Protein AF-A0A1B6MSQ7-F1 (afdb_monomer_lite)

InterPro domains:
  IPR005225 Small GTP-binding domain [TIGR00231] (1-112)
  IPR006073 GTP binding domain [PF01926] (1-87)
  IPR006073 GTP binding domain [PR00326] (19-34)
  IPR006073 GTP binding domain [PR00326] (36-54)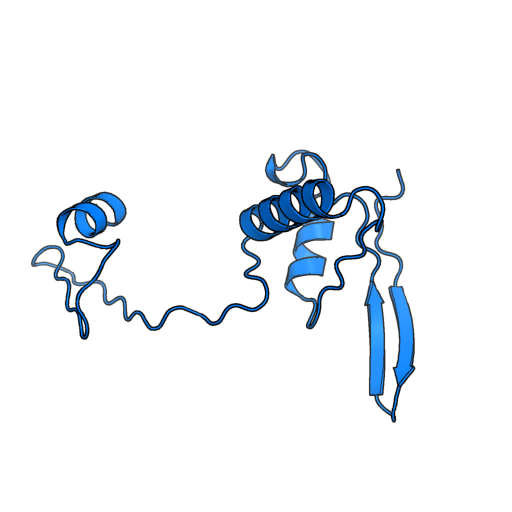
  IPR006074 GTP1/OBG, conserved site [PS00905] (21-34)
  IPR027417 P-loop containing nucleoside triphosphate hydrolase [G3DSA:3.40.50.300] (1-112)
  IPR027417 P-loop containing nucleoside triphosphate hydrolase [SSF52540] (1-100)
  IPR031167 OBG-type guanine nucleotide-binding (G) domain [PS51710] (1-114)
  IPR045001 Developmentally regulated GTP-binding protein [PTHR43127] (1-113)

Foldseek 3Di:
DDQDWDWDWDADPNDIDIDTDQPDLQPDLLVVPPDSVVSLVVVVPDPDDDDDADPVDRPVSVVRNVVSCVSSVDDPPDDDDPDDDDDDPDDADDDDDPDDDDPDDPVVVNVVVD

pLDDT: mean 85.11, std 12.61, range [46.53, 97.06]

Radius of gyration: 19.74 Å; chains: 1; bounding box: 50×39×49 Å

Structure (mmCIF, N/CA/C/O backbone):
data_AF-A0A1B6MSQ7-F1
#
_entry.id   AF-A0A1B6MSQ7-F1
#
loop_
_atom_site.group_PDB
_atom_site.id
_atom_site.type_symbol
_atom_site.label_atom_id
_atom_site.label_alt_id
_atom_site.label_comp_id
_atom_site.label_asym_id
_atom_site.label_entity_id
_atom_site.label_seq_id
_atom_site.pdbx_PDB_ins_code
_atom_site.Cartn_x
_atom_site.Cartn_y
_atom_site.Cartn_z
_atom_site.occupancy
_atom_site.B_iso_or_equiv
_atom_site.auth_seq_id
_atom_site.auth_comp_id
_atom_site.auth_asym_id
_atom_site.auth_atom_id
_atom_site.pdbx_PDB_model_num
ATOM 1 N N . THR A 1 1 ? 8.021 15.708 -18.964 1.00 46.53 1 THR A N 1
ATOM 2 C CA . THR A 1 1 ? 7.990 14.273 -18.610 1.00 46.53 1 THR A CA 1
ATOM 3 C C . THR A 1 1 ? 6.781 13.634 -19.267 1.00 46.53 1 THR A C 1
ATOM 5 O O . THR A 1 1 ? 5.764 14.301 -19.413 1.00 46.53 1 THR A O 1
ATOM 8 N N . THR A 1 2 ? 6.897 12.403 -19.762 1.00 47.44 2 THR A N 1
ATOM 9 C CA . THR A 1 2 ? 5.787 11.650 -20.369 1.00 47.44 2 THR A CA 1
ATOM 10 C C . THR A 1 2 ? 4.821 11.207 -19.272 1.00 47.44 2 THR A C 1
ATOM 12 O O . THR A 1 2 ? 5.194 10.480 -18.361 1.00 47.44 2 THR A O 1
ATOM 15 N N . LEU A 1 3 ? 3.589 11.716 -19.326 1.00 58.94 3 LEU A N 1
ATOM 16 C CA . LEU A 1 3 ? 2.566 11.569 -18.277 1.00 58.94 3 LEU A CA 1
ATOM 17 C C . LEU A 1 3 ? 1.493 10.523 -18.626 1.00 58.94 3 LEU A C 1
ATOM 19 O O . LEU A 1 3 ? 0.478 10.423 -17.942 1.00 58.94 3 LEU A O 1
ATOM 23 N N . THR A 1 4 ? 1.678 9.787 -19.721 1.00 61.31 4 THR A N 1
ATOM 24 C CA . THR A 1 4 ? 0.754 8.752 -20.196 1.00 61.31 4 THR A CA 1
ATOM 25 C C . THR A 1 4 ? 1.372 7.385 -19.980 1.00 61.31 4 THR A C 1
ATOM 27 O O . THR A 1 4 ? 2.493 7.139 -20.426 1.00 61.31 4 THR A O 1
ATOM 30 N N . THR A 1 5 ? 0.632 6.498 -19.321 1.00 67.94 5 THR A N 1
ATOM 31 C CA . THR A 1 5 ? 1.003 5.091 -19.197 1.00 67.94 5 THR A CA 1
ATOM 32 C C . THR A 1 5 ? 1.052 4.471 -20.592 1.00 67.94 5 THR A C 1
ATOM 34 O O . THR A 1 5 ? 0.141 4.665 -21.399 1.00 67.94 5 THR A O 1
ATOM 37 N N . VAL A 1 6 ? 2.131 3.756 -20.908 1.00 71.75 6 VAL A N 1
ATOM 38 C CA . VAL A 1 6 ? 2.262 3.049 -22.187 1.00 71.75 6 VAL A CA 1
ATOM 39 C C . VAL A 1 6 ? 1.956 1.573 -21.936 1.00 71.75 6 VAL A C 1
ATOM 41 O O . VAL A 1 6 ? 2.717 0.918 -21.222 1.00 71.75 6 VAL A O 1
ATOM 44 N N . PRO A 1 7 ? 0.839 1.038 -22.460 1.00 83.00 7 PRO A N 1
ATOM 45 C CA . PRO A 1 7 ? 0.516 -0.368 -22.301 1.00 83.00 7 PRO A CA 1
ATOM 46 C C . PRO A 1 7 ? 1.277 -1.233 -23.311 1.00 83.00 7 PRO A C 1
ATOM 48 O O . PRO A 1 7 ? 1.216 -1.001 -24.517 1.00 83.00 7 PRO A O 1
ATOM 51 N N . GLY A 1 8 ? 1.925 -2.287 -22.824 1.00 90.62 8 GLY A N 1
ATOM 52 C CA . GLY A 1 8 ? 2.388 -3.416 -23.627 1.00 90.62 8 GLY A CA 1
ATOM 53 C C . GLY A 1 8 ? 1.527 -4.646 -23.353 1.00 90.62 8 GLY A C 1
ATOM 54 O O . GLY A 1 8 ? 1.165 -4.903 -22.209 1.00 90.62 8 GLY A O 1
ATOM 55 N N . CYS A 1 9 ? 1.199 -5.432 -24.375 1.00 94.00 9 CYS A N 1
ATOM 56 C CA . CYS A 1 9 ? 0.462 -6.686 -24.202 1.00 94.00 9 CYS A CA 1
ATOM 57 C C . CYS A 1 9 ? 1.367 -7.869 -24.533 1.00 94.00 9 CYS A C 1
ATOM 59 O O . CYS A 1 9 ? 1.873 -7.970 -25.648 1.00 94.00 9 CYS A O 1
ATOM 61 N N . ILE A 1 10 ? 1.520 -8.791 -23.586 1.00 95.75 10 ILE A N 1
ATOM 62 C CA . ILE A 1 10 ? 2.250 -10.045 -23.786 1.00 95.75 10 ILE A CA 1
ATOM 63 C C . ILE A 1 10 ? 1.310 -11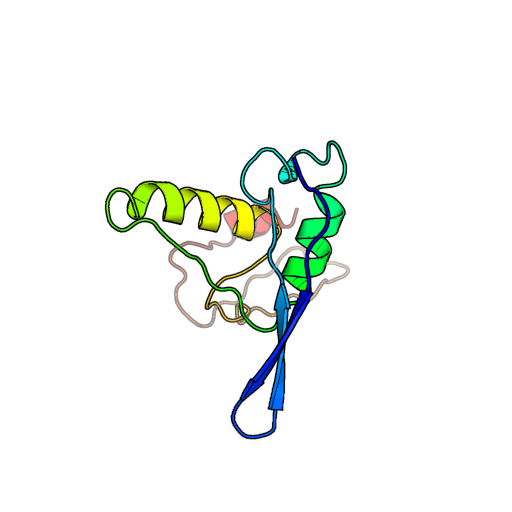.237 -23.632 1.00 95.75 10 ILE A C 1
ATOM 65 O O . ILE A 1 10 ? 0.256 -11.147 -22.997 1.00 95.75 10 ILE A O 1
ATOM 69 N N . LYS A 1 11 ? 1.693 -12.378 -24.208 1.00 97.06 11 LYS A N 1
ATOM 70 C CA . LYS A 1 11 ? 0.998 -13.650 -24.007 1.00 97.06 11 LYS A CA 1
ATOM 71 C C . LYS A 1 11 ? 1.918 -14.611 -23.269 1.00 97.06 11 LYS A C 1
ATOM 73 O O . LYS A 1 11 ? 2.993 -14.931 -23.764 1.00 97.06 11 LYS A O 1
ATOM 78 N N . TYR A 1 12 ? 1.484 -15.095 -22.112 1.00 96.31 12 TYR A N 1
ATOM 79 C CA . TYR A 1 12 ? 2.238 -16.045 -21.300 1.00 96.31 12 TYR A CA 1
ATOM 80 C C . TYR A 1 12 ? 1.334 -17.208 -20.902 1.00 96.31 12 TYR A C 1
ATOM 82 O O . TYR A 1 12 ? 0.263 -16.998 -20.340 1.00 96.31 12 TYR A O 1
ATOM 90 N N . LYS A 1 13 ? 1.740 -18.440 -21.239 1.00 96.75 13 LYS A N 1
ATOM 91 C CA . LYS A 1 13 ? 0.970 -19.672 -20.963 1.00 96.75 13 LYS A CA 1
ATOM 92 C C . LYS A 1 13 ? -0.513 -19.577 -21.370 1.00 96.75 13 LYS A C 1
ATOM 94 O O . LYS A 1 13 ? -1.402 -20.005 -20.647 1.00 96.75 13 LYS A O 1
ATOM 99 N N . GLY A 1 14 ? -0.787 -18.969 -22.525 1.00 95.69 14 GLY A N 1
ATOM 100 C CA . GLY A 1 14 ? -2.150 -18.791 -23.037 1.00 95.69 14 GLY A CA 1
ATOM 101 C C . GLY A 1 14 ? -2.886 -17.548 -22.522 1.00 95.69 14 GLY A C 1
ATOM 102 O O . GLY A 1 14 ? -3.776 -17.070 -23.223 1.00 95.69 14 GLY A O 1
ATOM 103 N N . ALA A 1 15 ? -2.479 -16.968 -21.390 1.00 97.06 15 ALA A N 1
ATOM 104 C CA . ALA A 1 15 ? -3.067 -15.750 -20.836 1.00 97.06 15 ALA A CA 1
ATOM 105 C C . ALA A 1 15 ? -2.504 -14.488 -21.509 1.00 97.06 15 ALA A C 1
ATOM 107 O O . ALA A 1 15 ? -1.306 -14.406 -21.786 1.00 97.06 15 ALA A O 1
ATOM 108 N N . LYS A 1 16 ? -3.364 -13.492 -21.759 1.00 96.56 16 LYS A N 1
ATOM 109 C CA . LYS A 1 16 ? -2.955 -12.141 -22.175 1.00 96.56 16 LYS A CA 1
ATOM 110 C C . LYS A 1 16 ? -2.700 -11.301 -20.925 1.00 96.56 16 LYS A C 1
ATOM 112 O O . LYS A 1 16 ? -3.577 -11.218 -20.072 1.00 96.56 16 LYS A O 1
ATOM 117 N N . ILE A 1 17 ? -1.528 -10.684 -20.830 1.00 96.56 17 ILE A N 1
ATOM 118 C CA . ILE A 1 17 ? -1.120 -9.856 -19.691 1.00 96.56 17 ILE A CA 1
ATOM 119 C C . ILE A 1 17 ? -0.786 -8.461 -20.211 1.00 96.56 17 ILE A C 1
ATOM 121 O O . ILE A 1 17 ? -0.019 -8.324 -21.167 1.00 96.56 17 ILE A O 1
ATOM 125 N N . GLN A 1 18 ? -1.362 -7.440 -19.579 1.00 94.12 18 GLN A N 1
ATOM 126 C CA . GLN A 1 18 ? -1.063 -6.042 -19.861 1.00 94.12 18 GLN A CA 1
ATOM 127 C C . GLN A 1 18 ? 0.010 -5.546 -18.890 1.00 94.12 18 GLN A C 1
ATOM 129 O O . GLN A 1 18 ? -0.172 -5.577 -17.675 1.00 94.12 18 GLN A O 1
ATOM 134 N N . LEU A 1 19 ? 1.130 -5.102 -19.441 1.00 92.44 19 LEU A N 1
ATOM 135 C CA . LEU A 1 19 ? 2.202 -4.422 -18.733 1.00 92.44 19 LEU A CA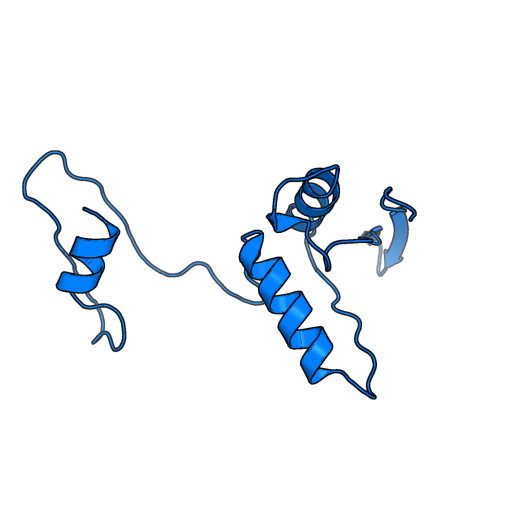 1
ATOM 136 C C . LEU A 1 19 ? 1.966 -2.923 -18.864 1.00 92.44 19 LEU A C 1
ATOM 138 O O . LEU A 1 19 ? 1.802 -2.413 -19.971 1.00 92.44 19 LEU A O 1
ATOM 142 N N . LEU A 1 20 ? 1.923 -2.234 -17.732 1.00 89.38 20 LEU A N 1
ATOM 143 C CA . LEU A 1 20 ? 1.698 -0.799 -17.656 1.00 89.38 20 LEU A CA 1
ATOM 144 C C . LEU A 1 20 ? 2.922 -0.175 -17.002 1.00 89.38 20 LEU A C 1
ATOM 146 O O . LEU A 1 20 ? 3.256 -0.534 -15.875 1.00 89.38 20 LEU A O 1
ATOM 150 N N . ASP A 1 21 ? 3.570 0.750 -17.704 1.00 86.38 21 ASP A N 1
ATOM 151 C CA . ASP A 1 21 ? 4.584 1.601 -17.090 1.00 86.38 21 ASP A CA 1
ATOM 152 C C . ASP A 1 21 ? 3.903 2.803 -16.423 1.00 86.38 21 ASP A C 1
ATOM 154 O O . ASP A 1 21 ? 3.052 3.459 -17.035 1.00 86.38 21 ASP A O 1
ATOM 158 N N . LEU A 1 22 ? 4.241 3.058 -15.158 1.00 78.75 22 LEU A N 1
ATOM 159 C CA . LEU A 1 22 ? 3.615 4.071 -14.307 1.00 78.75 22 LEU A CA 1
ATOM 160 C C . LEU A 1 22 ? 4.623 5.192 -13.997 1.00 78.75 22 LEU A C 1
ATOM 162 O O . LEU A 1 22 ? 5.177 5.239 -12.894 1.00 78.75 22 LEU A O 1
ATOM 166 N N . PRO A 1 23 ? 4.877 6.115 -14.945 1.00 72.50 23 PRO A N 1
ATOM 167 C CA . PRO A 1 23 ? 5.803 7.212 -14.714 1.00 72.50 23 PRO A CA 1
ATOM 168 C C . PRO A 1 23 ? 5.246 8.178 -13.657 1.00 72.50 23 PRO A C 1
ATOM 170 O O . PRO A 1 23 ? 4.070 8.541 -13.683 1.00 72.50 23 PRO A O 1
ATOM 173 N N . GLY A 1 24 ? 6.100 8.646 -12.742 1.00 65.38 24 GLY A N 1
ATOM 174 C CA . GLY A 1 24 ? 5.764 9.762 -11.849 1.00 65.38 24 GLY A CA 1
ATOM 175 C C . GLY A 1 24 ? 4.957 9.419 -10.590 1.00 65.38 24 GLY A C 1
ATOM 176 O O . GLY A 1 24 ? 4.338 10.312 -10.022 1.00 65.38 24 GLY A O 1
ATOM 177 N N . ILE A 1 25 ? 4.979 8.167 -10.114 1.00 65.44 25 ILE A N 1
ATOM 178 C CA . ILE A 1 25 ? 4.429 7.801 -8.785 1.00 65.44 25 ILE A CA 1
ATOM 179 C C . ILE A 1 25 ? 5.220 8.459 -7.636 1.00 65.44 25 ILE A C 1
ATOM 181 O O . ILE A 1 25 ? 4.688 8.671 -6.554 1.00 65.44 25 ILE A O 1
ATOM 185 N N . ILE A 1 26 ? 6.489 8.782 -7.884 1.00 61.34 26 ILE A N 1
ATOM 186 C CA . ILE A 1 26 ? 7.523 8.942 -6.855 1.00 61.34 26 ILE A CA 1
ATOM 187 C C . ILE A 1 26 ? 7.634 10.389 -6.318 1.00 61.34 26 ILE A C 1
ATOM 189 O O . ILE A 1 26 ? 8.124 10.592 -5.213 1.00 61.34 26 ILE A O 1
ATOM 193 N N . GLU A 1 27 ? 7.159 11.404 -7.051 1.00 60.56 27 GLU A N 1
ATOM 194 C CA . GLU A 1 27 ? 7.329 12.818 -6.668 1.00 60.56 27 GLU A CA 1
ATOM 195 C C . GLU A 1 27 ? 5.996 13.578 -6.620 1.00 60.56 27 GLU A C 1
ATOM 197 O O . GLU A 1 27 ? 5.378 13.849 -7.649 1.00 60.56 27 GLU A O 1
ATOM 202 N N . GLY A 1 28 ? 5.553 13.952 -5.413 1.00 57.81 28 GLY A N 1
ATOM 203 C CA . GLY A 1 28 ? 4.504 14.962 -5.195 1.00 57.81 28 GLY A CA 1
ATOM 204 C C . GLY A 1 28 ? 3.090 14.590 -5.664 1.00 57.81 28 GLY A C 1
ATOM 205 O O . GLY A 1 28 ? 2.178 15.414 -5.578 1.00 57.81 28 GLY A O 1
ATOM 206 N N . ALA A 1 29 ? 2.866 13.359 -6.134 1.00 58.84 29 ALA A N 1
ATOM 207 C CA . ALA A 1 29 ? 1.566 12.920 -6.642 1.00 58.84 29 ALA A CA 1
ATOM 208 C C . ALA A 1 29 ? 0.479 12.858 -5.546 1.00 58.84 29 ALA A C 1
ATOM 210 O O . ALA A 1 29 ? -0.706 13.029 -5.850 1.00 58.84 29 ALA A O 1
ATOM 211 N N . LYS A 1 30 ? 0.867 12.687 -4.271 1.00 54.97 30 LYS A N 1
ATOM 212 C CA . LYS A 1 30 ? -0.048 12.710 -3.112 1.00 54.97 30 LYS A CA 1
ATOM 213 C C . LYS A 1 30 ? -0.625 14.082 -2.801 1.00 54.97 30 LYS A C 1
ATOM 215 O O . LYS A 1 30 ? -1.756 14.161 -2.333 1.00 54.97 30 LYS A O 1
ATOM 220 N N . ASP A 1 31 ? 0.089 15.154 -3.146 1.00 62.62 31 ASP A N 1
ATOM 221 C CA . ASP A 1 31 ? -0.334 16.525 -2.845 1.00 62.62 31 ASP A CA 1
ATOM 222 C C . ASP A 1 31 ? -1.467 17.001 -3.772 1.00 62.62 31 ASP A C 1
ATOM 224 O O . ASP A 1 31 ? -1.874 18.162 -3.741 1.00 62.62 31 ASP A O 1
ATOM 228 N N . GLY A 1 32 ? -1.988 16.113 -4.630 1.00 55.66 32 GLY A N 1
ATOM 229 C CA . GLY A 1 32 ? -3.170 16.347 -5.458 1.00 55.66 32 GLY A CA 1
ATOM 230 C C . GLY A 1 32 ? -2.976 17.390 -6.560 1.00 55.66 32 GLY A C 1
ATOM 231 O O . GLY A 1 32 ? -3.922 17.684 -7.294 1.00 55.66 32 GLY A O 1
ATOM 232 N N . LYS A 1 33 ? -1.768 17.943 -6.708 1.00 56.25 33 LYS A N 1
ATOM 233 C CA . LYS A 1 33 ? -1.427 18.922 -7.739 1.00 56.25 33 LYS A CA 1
ATOM 234 C C . LYS A 1 33 ? -1.136 18.194 -9.057 1.00 56.25 33 LYS A C 1
ATOM 236 O O . LYS A 1 33 ? -0.125 17.520 -9.206 1.00 56.25 33 LYS A O 1
ATOM 241 N N . GLY A 1 34 ? -2.035 18.335 -10.034 1.00 59.88 34 GLY A N 1
ATOM 242 C CA . GLY A 1 34 ? -1.836 17.863 -11.411 1.00 59.88 34 GLY A CA 1
ATOM 243 C C . GLY A 1 34 ? -2.450 16.495 -11.743 1.00 59.88 34 GLY A C 1
ATOM 244 O O . GLY A 1 34 ? -3.435 16.061 -11.149 1.00 59.88 34 GLY A O 1
ATOM 245 N N . ARG A 1 35 ? -1.889 15.818 -12.757 1.00 59.53 35 ARG A N 1
ATOM 246 C CA . ARG A 1 35 ? -2.415 14.558 -13.326 1.00 59.53 35 ARG A CA 1
ATOM 247 C C . ARG A 1 35 ? -1.955 13.281 -12.597 1.00 59.53 35 ARG A C 1
ATOM 249 O O . ARG A 1 35 ? -2.283 12.188 -13.047 1.00 59.53 35 ARG A O 1
ATOM 256 N N . GLY A 1 36 ? -1.294 13.396 -11.438 1.00 63.91 36 GLY A N 1
ATOM 257 C CA . GLY A 1 36 ? -0.877 12.253 -10.603 1.00 63.91 36 GLY A CA 1
ATOM 258 C C . GLY A 1 36 ? -2.033 11.335 -10.179 1.00 63.91 36 GLY A C 1
ATOM 259 O O . GLY A 1 36 ? -1.867 10.119 -10.111 1.00 63.91 36 GLY A O 1
ATOM 260 N N . ARG A 1 37 ? -3.254 11.879 -10.034 1.00 69.69 37 ARG A N 1
ATOM 261 C CA . ARG A 1 37 ? -4.480 11.090 -9.794 1.00 69.69 37 ARG A CA 1
ATOM 262 C C . ARG A 1 37 ? -4.740 10.016 -10.854 1.00 69.69 37 ARG A C 1
ATOM 264 O O . ARG A 1 37 ? -5.256 8.958 -10.510 1.00 69.69 37 ARG A O 1
ATOM 271 N N . GLN A 1 38 ? -4.411 10.275 -12.122 1.00 73.00 38 GLN A N 1
ATOM 272 C CA . GLN A 1 38 ? -4.650 9.315 -13.205 1.00 73.00 38 GLN A CA 1
ATOM 273 C C . GLN A 1 38 ? -3.726 8.102 -13.070 1.00 73.00 38 GLN A C 1
ATOM 275 O O . GLN A 1 38 ? -4.189 6.970 -13.156 1.00 73.00 38 GLN A O 1
ATOM 280 N N . VAL A 1 39 ? -2.446 8.334 -12.772 1.00 74.69 39 VAL A N 1
ATOM 281 C CA . VAL A 1 39 ? -1.449 7.268 -12.582 1.00 74.69 39 VAL A CA 1
ATOM 282 C C . VAL A 1 39 ? -1.804 6.401 -11.368 1.00 74.69 39 VAL A C 1
ATOM 284 O O . VAL A 1 39 ? -1.766 5.175 -11.452 1.00 74.69 39 VAL A O 1
ATOM 287 N N . ILE A 1 40 ? -2.251 7.023 -10.271 1.00 78.12 40 ILE A N 1
ATOM 288 C CA . ILE A 1 40 ? -2.698 6.315 -9.060 1.00 78.12 40 ILE A CA 1
ATOM 289 C C . ILE A 1 40 ? -3.937 5.455 -9.337 1.00 78.12 40 ILE A C 1
ATOM 291 O O . ILE A 1 40 ? -4.017 4.315 -8.877 1.00 78.12 40 ILE A O 1
ATOM 295 N N . ALA A 1 41 ? -4.910 5.981 -10.087 1.00 81.19 41 ALA A N 1
ATOM 296 C CA . ALA A 1 41 ? -6.113 5.231 -10.434 1.00 81.19 41 ALA A CA 1
ATOM 297 C C . ALA A 1 41 ? -5.769 3.955 -11.215 1.00 81.19 41 ALA A C 1
ATOM 299 O O . ALA A 1 41 ? -6.306 2.895 -10.907 1.00 81.19 41 ALA A O 1
ATOM 300 N N . VAL A 1 42 ? -4.821 4.039 -12.154 1.00 84.38 42 VAL A N 1
ATOM 301 C CA . VAL A 1 42 ? -4.327 2.869 -12.890 1.00 84.38 42 VAL A CA 1
ATOM 302 C C . VAL A 1 42 ? -3.645 1.882 -11.940 1.00 84.38 42 VAL A C 1
ATOM 304 O O . VAL A 1 42 ? -4.009 0.707 -11.934 1.00 84.38 42 VAL A O 1
ATOM 307 N N . ALA A 1 43 ? -2.738 2.350 -11.075 1.00 86.44 43 ALA A N 1
ATOM 308 C CA . ALA A 1 43 ? -2.036 1.499 -10.109 1.00 86.44 43 ALA A CA 1
ATOM 309 C C . ALA A 1 43 ? -2.998 0.695 -9.212 1.00 86.44 43 ALA A C 1
ATOM 311 O O . ALA A 1 43 ? -2.776 -0.487 -8.965 1.00 86.44 43 ALA A O 1
ATOM 312 N N . ARG A 1 44 ? -4.106 1.310 -8.776 1.00 86.19 44 ARG A N 1
ATOM 313 C CA . ARG A 1 44 ? -5.148 0.661 -7.957 1.00 86.19 44 ARG A CA 1
ATOM 314 C C . ARG A 1 44 ? -5.939 -0.426 -8.683 1.00 86.19 44 ARG A C 1
ATOM 316 O O . ARG A 1 44 ? -6.587 -1.229 -8.020 1.00 86.19 44 ARG A O 1
ATOM 323 N N . THR A 1 45 ? -5.912 -0.444 -10.013 1.00 88.12 45 THR A N 1
ATOM 324 C CA . THR A 1 45 ? -6.578 -1.473 -10.829 1.00 88.12 45 THR A CA 1
ATOM 325 C C . THR A 1 45 ? -5.653 -2.627 -11.216 1.00 88.12 45 THR A C 1
ATOM 327 O O . THR A 1 45 ? -6.127 -3.644 -11.721 1.00 88.12 45 THR A O 1
ATOM 330 N N . CYS A 1 46 ? -4.346 -2.503 -10.970 1.00 90.06 46 CYS A N 1
ATOM 331 C CA . CYS A 1 46 ? -3.380 -3.549 -11.283 1.00 90.06 46 CYS A CA 1
ATOM 332 C C . CYS A 1 46 ? -3.563 -4.770 -10.371 1.00 90.06 46 CYS A C 1
ATOM 334 O O . CYS A 1 46 ? -3.705 -4.645 -9.157 1.00 90.06 46 CYS A O 1
ATOM 336 N N . SER A 1 47 ? -3.478 -5.968 -10.953 1.00 92.94 47 SER A N 1
ATOM 337 C CA . SER A 1 47 ? -3.489 -7.225 -10.187 1.00 92.94 47 SER A CA 1
ATOM 338 C C . SER A 1 47 ? -2.144 -7.528 -9.518 1.00 92.94 47 SER A C 1
ATOM 340 O O . SER A 1 47 ? -2.093 -8.295 -8.561 1.00 92.94 47 SER A O 1
ATOM 342 N N . LEU A 1 48 ? -1.054 -6.959 -10.038 1.00 93.62 48 LEU A N 1
ATOM 343 C CA . LEU A 1 48 ? 0.308 -7.135 -9.542 1.00 93.62 48 LEU A CA 1
ATOM 344 C C . LEU A 1 48 ? 1.123 -5.87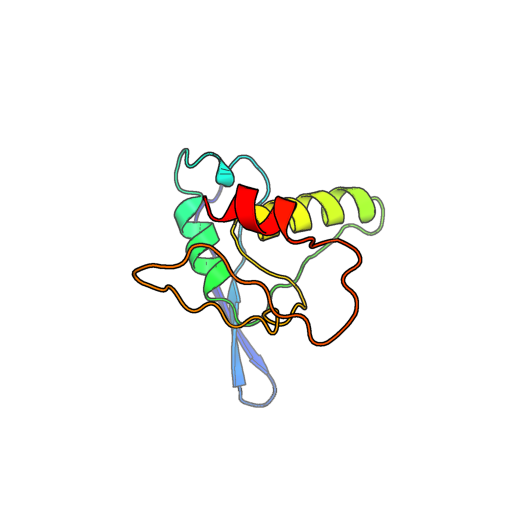4 -9.841 1.00 93.62 48 LEU A C 1
ATOM 346 O O . LEU A 1 48 ? 0.963 -5.268 -10.901 1.00 93.62 48 LEU A O 1
ATOM 350 N N . ILE A 1 49 ? 2.005 -5.497 -8.915 1.00 91.44 49 ILE A N 1
ATOM 351 C CA . ILE A 1 49 ? 2.936 -4.375 -9.068 1.00 91.44 49 ILE A CA 1
ATOM 352 C C . ILE A 1 49 ? 4.363 -4.916 -8.990 1.00 91.44 49 ILE A C 1
ATOM 354 O O . ILE A 1 49 ? 4.713 -5.613 -8.039 1.00 91.44 49 ILE A O 1
ATOM 358 N N . PHE A 1 50 ? 5.191 -4.569 -9.975 1.00 92.44 50 PHE A N 1
ATOM 359 C CA . PHE A 1 50 ? 6.630 -4.809 -9.928 1.00 92.44 50 PHE A CA 1
ATOM 360 C C . PHE A 1 50 ? 7.346 -3.550 -9.447 1.00 92.44 50 PHE A C 1
ATOM 362 O O . PHE A 1 50 ? 7.249 -2.500 -10.077 1.00 92.44 50 PHE A O 1
ATOM 369 N N . ILE A 1 51 ? 8.091 -3.667 -8.347 1.00 91.44 51 ILE A N 1
ATOM 370 C CA . ILE A 1 51 ? 8.996 -2.613 -7.884 1.00 91.44 51 ILE A CA 1
ATOM 371 C C . ILE A 1 51 ? 10.385 -2.939 -8.426 1.00 91.44 51 ILE A C 1
ATOM 373 O O . ILE A 1 51 ? 11.048 -3.862 -7.953 1.00 91.44 51 ILE A O 1
ATOM 377 N N . VAL A 1 52 ? 10.806 -2.197 -9.446 1.00 90.31 52 VAL A N 1
ATOM 378 C CA . VAL A 1 52 ? 12.128 -2.342 -10.062 1.00 90.31 52 VAL A CA 1
ATOM 379 C C . VAL A 1 52 ? 13.108 -1.433 -9.327 1.00 90.31 52 VAL A C 1
ATOM 381 O O . VAL A 1 52 ? 12.878 -0.230 -9.217 1.00 90.31 52 VAL A O 1
ATOM 384 N N . LEU A 1 53 ? 14.190 -2.008 -8.803 1.00 91.50 53 LEU A N 1
ATOM 385 C CA . LEU A 1 53 ? 15.185 -1.300 -7.999 1.00 91.50 53 LEU A CA 1
ATOM 386 C C . LEU A 1 53 ? 16.571 -1.411 -8.628 1.00 91.50 53 LEU A C 1
ATOM 388 O O . LEU A 1 53 ? 16.931 -2.446 -9.186 1.00 91.50 53 LEU A O 1
ATOM 392 N N . ASP A 1 54 ? 17.364 -0.356 -8.459 1.00 91.50 54 ASP A N 1
ATOM 393 C CA . ASP A 1 54 ? 18.806 -0.408 -8.681 1.00 91.50 54 ASP A CA 1
ATOM 394 C C . ASP A 1 54 ? 19.477 -1.119 -7.496 1.00 91.50 54 ASP A C 1
ATOM 396 O O . ASP A 1 54 ? 19.306 -0.720 -6.340 1.00 91.50 54 ASP A O 1
ATOM 400 N N . VAL A 1 55 ? 20.255 -2.161 -7.791 1.00 94.00 55 VAL A N 1
ATOM 401 C CA . VAL A 1 55 ? 20.990 -2.966 -6.807 1.00 94.00 55 VAL A CA 1
ATOM 402 C C . VAL A 1 55 ? 22.059 -2.171 -6.052 1.00 94.00 55 VAL A C 1
ATOM 404 O O . VAL A 1 55 ? 22.420 -2.549 -4.940 1.00 94.00 55 VAL A O 1
ATOM 407 N N . LEU A 1 56 ? 22.537 -1.052 -6.603 1.00 94.50 56 LEU A N 1
ATOM 408 C CA . LEU A 1 56 ? 23.536 -0.204 -5.950 1.00 94.50 56 LEU A CA 1
ATOM 409 C C . LEU A 1 56 ? 22.932 0.705 -4.871 1.00 94.50 56 LEU A C 1
ATOM 411 O O . LEU A 1 56 ? 23.641 1.123 -3.956 1.00 94.50 56 LEU A O 1
ATOM 415 N N . LYS A 1 57 ? 21.633 1.028 -4.958 1.00 89.00 57 LYS A N 1
ATOM 416 C CA . LYS A 1 57 ? 20.919 1.888 -3.991 1.00 89.00 57 LYS A CA 1
ATOM 417 C C . LYS A 1 57 ? 19.490 1.397 -3.674 1.00 89.00 57 LYS A C 1
ATOM 419 O O . LYS A 1 57 ? 18.550 2.197 -3.675 1.00 89.00 57 LYS A O 1
ATOM 424 N N . PRO A 1 58 ? 19.277 0.105 -3.360 1.00 89.62 58 PRO A N 1
ATOM 425 C CA . PRO A 1 58 ? 17.939 -0.477 -3.354 1.00 89.62 58 PRO A CA 1
ATOM 426 C C . PRO A 1 58 ? 17.118 -0.025 -2.146 1.00 89.62 58 PRO A C 1
ATOM 428 O O . PRO A 1 58 ? 15.919 0.194 -2.271 1.00 89.62 58 PRO A O 1
ATOM 431 N N . LEU A 1 59 ? 17.748 0.149 -0.979 1.00 92.81 59 LEU A N 1
ATOM 432 C CA . LEU A 1 59 ? 17.042 0.399 0.283 1.00 92.81 59 LEU A CA 1
ATOM 433 C C . LEU A 1 59 ? 16.341 1.761 0.311 1.00 92.81 59 LEU A C 1
ATOM 435 O O . LEU A 1 59 ? 15.192 1.852 0.740 1.00 92.81 59 LEU A O 1
ATOM 439 N N . GLN A 1 60 ? 17.013 2.812 -0.167 1.00 89.50 60 GLN A N 1
ATOM 440 C CA . GLN A 1 60 ? 16.451 4.162 -0.179 1.00 89.50 60 GLN A CA 1
ATOM 441 C C . GLN A 1 60 ? 15.287 4.265 -1.170 1.00 89.50 60 GLN A C 1
ATOM 443 O O . GLN A 1 60 ? 14.219 4.756 -0.808 1.00 89.50 60 GLN A O 1
ATOM 448 N N . HIS A 1 61 ? 15.471 3.761 -2.396 1.00 88.62 61 HIS A N 1
ATOM 449 C CA . HIS A 1 61 ? 14.419 3.772 -3.414 1.00 88.62 61 HIS A CA 1
ATOM 450 C C . HIS A 1 61 ? 13.233 2.896 -3.010 1.00 88.62 61 HIS A C 1
ATOM 452 O O . HIS A 1 61 ? 12.093 3.333 -3.132 1.00 88.62 61 HIS A O 1
ATOM 458 N N . LYS A 1 62 ? 13.490 1.705 -2.454 1.00 91.56 62 LYS A N 1
ATOM 459 C CA . LYS A 1 62 ? 12.443 0.817 -1.942 1.00 91.56 62 LYS A CA 1
ATOM 460 C C . LYS A 1 62 ? 11.577 1.524 -0.905 1.00 91.56 62 LYS A C 1
ATOM 462 O O . LYS A 1 62 ? 10.370 1.604 -1.093 1.00 91.56 62 LYS A O 1
ATOM 467 N N . LYS A 1 63 ? 12.195 2.081 0.143 1.00 91.25 63 LYS A N 1
ATOM 468 C CA . LYS A 1 63 ? 11.470 2.741 1.236 1.00 91.25 63 LYS A CA 1
ATOM 469 C C . LYS A 1 63 ? 10.607 3.898 0.734 1.00 91.25 63 LYS A C 1
ATOM 471 O O . LYS A 1 63 ? 9.484 4.069 1.194 1.00 91.25 63 LYS A O 1
ATOM 476 N N . LEU A 1 64 ? 11.128 4.689 -0.203 1.00 88.12 64 LEU A N 1
ATOM 477 C CA . LEU A 1 64 ? 10.407 5.832 -0.753 1.00 88.12 64 LEU A CA 1
ATOM 478 C C . LEU A 1 64 ? 9.215 5.385 -1.613 1.00 88.12 64 LEU A C 1
ATOM 480 O O . LEU A 1 64 ? 8.118 5.911 -1.449 1.00 88.12 64 LEU A O 1
ATOM 484 N N . ILE A 1 65 ? 9.403 4.377 -2.470 1.00 87.69 65 ILE A N 1
ATOM 485 C CA . ILE A 1 65 ? 8.323 3.820 -3.296 1.00 87.69 65 ILE A CA 1
ATOM 486 C C . ILE A 1 65 ? 7.236 3.185 -2.421 1.00 87.69 65 ILE A C 1
ATOM 488 O O . ILE A 1 65 ? 6.058 3.455 -2.633 1.00 87.69 65 ILE A O 1
ATOM 492 N N . GLU A 1 66 ? 7.610 2.371 -1.430 1.00 90.56 66 GLU A N 1
ATOM 493 C CA . GLU A 1 66 ? 6.657 1.742 -0.505 1.00 90.56 66 GLU A CA 1
ATOM 494 C C . GLU A 1 66 ? 5.837 2.797 0.245 1.00 90.56 66 GLU A C 1
ATOM 496 O O . GLU A 1 66 ? 4.610 2.721 0.256 1.00 90.56 66 GLU A O 1
ATOM 501 N N . HIS A 1 67 ? 6.495 3.833 0.772 1.00 89.00 67 HIS A N 1
ATOM 502 C CA . HIS A 1 67 ? 5.834 4.932 1.472 1.00 89.00 67 HIS A CA 1
ATOM 503 C C . HIS A 1 67 ? 4.824 5.686 0.589 1.00 89.00 67 HIS A C 1
ATOM 505 O O . HIS A 1 67 ? 3.708 5.972 1.026 1.00 89.00 67 HIS A O 1
ATOM 511 N N . GLU A 1 68 ? 5.177 6.005 -0.659 1.00 83.94 68 GLU A N 1
ATOM 512 C CA . GLU A 1 68 ? 4.251 6.688 -1.573 1.00 83.94 68 GLU A CA 1
ATOM 513 C C . GLU A 1 68 ? 3.065 5.787 -1.955 1.00 83.94 68 GLU A C 1
ATOM 515 O O . GLU A 1 68 ? 1.914 6.223 -1.903 1.00 83.94 68 GLU A O 1
ATOM 520 N N . LEU A 1 69 ? 3.310 4.505 -2.255 1.00 86.75 69 LEU A N 1
ATOM 521 C CA . LEU A 1 69 ? 2.245 3.542 -2.563 1.00 86.75 69 LEU A CA 1
ATOM 522 C C . LEU A 1 69 ? 1.277 3.367 -1.380 1.00 86.75 69 LEU A C 1
ATOM 524 O O . LEU A 1 69 ? 0.058 3.351 -1.580 1.00 86.75 69 LEU A O 1
ATOM 528 N N . GLU A 1 70 ? 1.791 3.302 -0.151 1.00 89.50 70 GLU A N 1
ATOM 529 C CA . GLU A 1 70 ? 0.968 3.263 1.059 1.00 89.50 70 GLU A CA 1
ATOM 530 C C . GLU A 1 70 ? 0.145 4.536 1.258 1.00 89.50 70 GLU A C 1
ATOM 532 O O . GLU A 1 70 ? -1.041 4.443 1.608 1.00 89.50 70 GLU A O 1
ATOM 537 N N . GLY A 1 71 ? 0.737 5.701 0.973 1.00 84.69 71 GLY A N 1
ATOM 538 C CA . GLY A 1 71 ? 0.059 6.998 0.959 1.00 84.69 71 GLY A CA 1
ATOM 539 C C . GLY A 1 71 ? -1.100 7.063 -0.042 1.00 84.69 71 GLY A C 1
ATOM 540 O O . GLY A 1 71 ? -2.092 7.748 0.202 1.00 84.69 71 GLY A O 1
ATOM 541 N N . PHE A 1 72 ? -1.040 6.283 -1.125 1.00 81.94 72 PHE A N 1
ATOM 542 C CA . PHE A 1 72 ? -2.133 6.133 -2.094 1.00 81.94 72 PHE A CA 1
ATOM 543 C C . PHE A 1 72 ? -3.185 5.085 -1.711 1.00 81.94 72 PHE A C 1
ATOM 545 O O . PHE A 1 72 ? -4.140 4.862 -2.463 1.00 81.94 72 PHE A O 1
ATOM 552 N N . GLY A 1 73 ? -3.038 4.449 -0.548 1.00 87.31 73 GLY A N 1
ATOM 553 C CA . GLY A 1 73 ? -3.949 3.413 -0.069 1.00 87.31 73 GLY A CA 1
ATOM 554 C C . GLY A 1 73 ? -3.687 2.031 -0.667 1.00 87.31 73 GLY A C 1
ATOM 555 O O . GLY A 1 73 ? -4.529 1.146 -0.522 1.00 87.31 73 GLY A O 1
ATOM 556 N N . LEU A 1 74 ? -2.543 1.816 -1.325 1.00 89.62 74 LEU A N 1
ATOM 557 C CA . LEU A 1 74 ? -2.107 0.474 -1.702 1.00 89.62 74 LEU A CA 1
ATOM 558 C C . LEU A 1 74 ? -1.504 -0.215 -0.473 1.00 89.62 74 LEU A C 1
ATOM 560 O O . LEU A 1 74 ? -0.840 0.408 0.355 1.00 89.62 74 LEU A O 1
ATOM 564 N N . ARG A 1 75 ? -1.773 -1.510 -0.322 1.00 94.31 75 ARG A N 1
ATOM 565 C CA . ARG A 1 75 ? -1.247 -2.337 0.769 1.00 94.31 75 ARG A CA 1
ATOM 566 C C . ARG A 1 75 ? -0.513 -3.511 0.144 1.00 94.31 75 ARG A C 1
ATOM 568 O O . ARG A 1 75 ? -1.131 -4.468 -0.315 1.00 94.31 75 ARG A O 1
ATOM 575 N N . LEU A 1 76 ? 0.805 -3.378 0.035 1.00 93.19 76 LEU A N 1
ATOM 576 C CA . LEU A 1 76 ? 1.652 -4.350 -0.650 1.00 93.19 76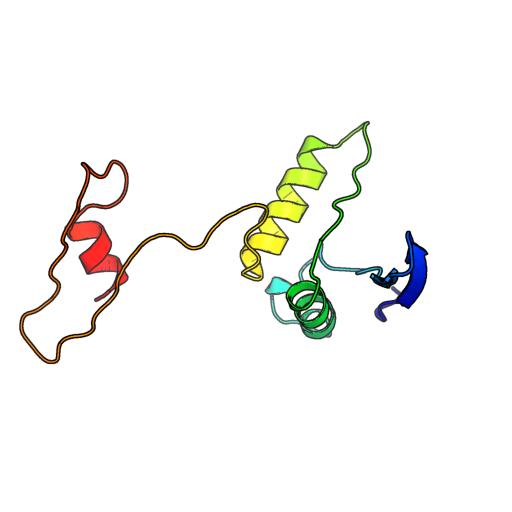 LEU A CA 1
ATOM 577 C C . LEU A 1 76 ? 1.735 -5.636 0.170 1.00 93.19 76 LEU A C 1
ATOM 579 O O . LEU A 1 76 ? 1.966 -5.587 1.376 1.00 93.19 76 LEU A O 1
ATOM 583 N N . ASN A 1 77 ? 1.543 -6.782 -0.491 1.00 95.19 77 ASN A N 1
ATOM 584 C CA . ASN A 1 77 ? 1.679 -8.121 0.102 1.00 95.19 77 ASN A CA 1
ATOM 585 C C . ASN A 1 77 ? 0.942 -8.300 1.444 1.00 95.19 77 ASN A C 1
ATOM 587 O O . ASN A 1 77 ? 1.375 -9.066 2.301 1.00 95.19 77 ASN A O 1
ATOM 591 N N . SER A 1 78 ? -0.162 -7.579 1.630 1.00 94.56 78 SER A N 1
ATOM 592 C CA . SER A 1 78 ? -0.896 -7.507 2.889 1.00 94.56 78 SER A CA 1
ATOM 593 C C . SER A 1 78 ? -2.317 -8.006 2.684 1.00 94.56 78 SER A C 1
ATOM 595 O O . SER A 1 78 ? -2.923 -7.774 1.639 1.00 94.56 78 SER A O 1
ATOM 597 N N . GLN A 1 79 ? -2.863 -8.674 3.694 1.00 94.56 79 GLN A N 1
ATOM 598 C CA . GLN A 1 79 ? -4.278 -9.029 3.723 1.00 94.56 79 GLN A CA 1
ATOM 599 C C . GLN A 1 79 ? -5.059 -7.977 4.517 1.00 94.56 79 GLN A C 1
ATOM 601 O O . GLN A 1 79 ? -4.495 -7.366 5.429 1.00 94.56 79 GLN A O 1
ATOM 606 N N . PRO A 1 80 ? -6.346 -7.746 4.198 1.00 95.06 80 PRO A N 1
ATOM 607 C CA . PRO A 1 80 ? -7.196 -6.907 5.027 1.00 95.06 80 PRO A CA 1
ATOM 608 C C . PRO A 1 80 ? -7.179 -7.390 6.485 1.00 95.06 80 PRO A C 1
ATOM 610 O O . PRO A 1 80 ? -7.277 -8.598 6.721 1.00 95.06 80 PRO A O 1
ATOM 613 N N . PRO A 1 81 ? -7.054 -6.480 7.465 1.00 93.06 81 PRO A N 1
ATOM 614 C CA . PRO A 1 81 ? -7.050 -6.870 8.865 1.00 93.06 81 PRO A CA 1
ATOM 615 C C . PRO A 1 81 ? -8.396 -7.500 9.237 1.00 93.06 81 PRO A C 1
ATOM 617 O O . PRO A 1 81 ? -9.455 -7.036 8.809 1.00 93.06 81 PRO A O 1
ATOM 620 N N . ASN A 1 82 ? -8.359 -8.553 10.055 1.00 93.81 82 ASN A N 1
ATOM 621 C CA . ASN A 1 82 ? -9.557 -9.261 10.503 1.00 93.81 82 ASN A CA 1
ATOM 622 C C . ASN A 1 82 ? -10.260 -8.490 11.633 1.00 93.81 82 ASN A C 1
ATOM 624 O O . ASN A 1 82 ? -10.190 -8.865 12.803 1.00 93.81 82 ASN A O 1
ATOM 628 N N . ILE A 1 83 ? -10.887 -7.370 11.278 1.00 93.38 83 ILE A N 1
ATOM 629 C CA . ILE A 1 83 ? -11.566 -6.465 12.206 1.00 93.38 83 ILE A CA 1
ATOM 630 C C . ILE A 1 83 ? -13.009 -6.278 11.747 1.00 93.38 83 ILE A C 1
ATOM 632 O O . ILE A 1 83 ? -13.277 -5.960 10.588 1.00 93.38 83 ILE A O 1
ATOM 636 N N . VAL A 1 84 ? -13.950 -6.429 12.680 1.00 94.19 84 VAL A N 1
ATOM 637 C CA . VAL A 1 84 ? -15.374 -6.180 12.439 1.00 94.19 84 VAL A CA 1
ATOM 638 C C . VAL A 1 84 ? -15.771 -4.866 13.098 1.00 94.19 84 VAL A C 1
ATOM 640 O O . VAL A 1 84 ? -15.793 -4.755 14.321 1.00 94.19 84 VAL A O 1
ATOM 643 N N . PHE A 1 85 ? -16.139 -3.879 12.283 1.00 93.25 85 PHE A N 1
ATOM 644 C CA . PHE A 1 85 ? -16.653 -2.596 12.754 1.00 93.25 85 PHE A CA 1
ATOM 645 C C . PHE A 1 85 ? -18.178 -2.543 12.615 1.00 93.25 85 PHE A C 1
ATOM 647 O O . PHE A 1 85 ? -18.716 -2.669 11.515 1.00 93.25 85 PHE A O 1
ATOM 654 N N . ARG A 1 86 ? -18.890 -2.348 13.733 1.00 93.69 86 ARG A N 1
ATOM 655 C CA . ARG A 1 86 ? -20.352 -2.177 13.759 1.00 93.69 86 ARG A CA 1
ATOM 656 C C . ARG A 1 86 ? -20.715 -0.873 14.459 1.00 93.69 86 ARG A C 1
ATOM 658 O O . ARG A 1 86 ? -20.569 -0.764 15.676 1.00 93.69 86 ARG A O 1
ATOM 665 N N . LYS A 1 87 ? -21.223 0.095 13.692 1.00 92.81 87 LYS A N 1
ATOM 666 C CA . LYS A 1 87 ? -21.729 1.363 14.228 1.00 92.81 87 LYS A CA 1
ATOM 667 C C . LYS A 1 87 ? -23.026 1.115 15.003 1.00 92.81 87 LYS A C 1
ATOM 669 O O . LYS A 1 87 ? -23.914 0.424 14.511 1.00 92.81 87 LYS A O 1
ATOM 674 N N . LYS A 1 88 ? -23.113 1.665 16.213 1.00 90.75 88 LYS A N 1
ATOM 675 C CA . LYS A 1 88 ? -24.308 1.635 17.067 1.00 90.75 88 LYS A CA 1
ATOM 676 C C . LYS A 1 88 ? -24.887 3.040 17.174 1.00 90.75 88 LYS A C 1
ATOM 678 O O . LYS A 1 88 ? -24.131 4.008 17.150 1.00 90.75 88 LYS A O 1
ATOM 683 N N . ASP A 1 89 ? -26.199 3.142 17.352 1.00 92.44 89 ASP A N 1
ATOM 684 C CA . ASP A 1 89 ? -26.869 4.441 17.496 1.00 92.44 89 ASP A CA 1
ATOM 685 C C . ASP A 1 89 ? -26.597 5.096 18.858 1.00 92.44 89 ASP A C 1
ATOM 687 O O . ASP A 1 89 ? -26.578 6.319 18.972 1.00 92.44 89 ASP A O 1
ATOM 691 N N . LYS A 1 90 ? -26.399 4.285 19.908 1.00 91.88 90 LYS A N 1
ATOM 692 C CA . LYS A 1 90 ? -26.161 4.720 21.295 1.00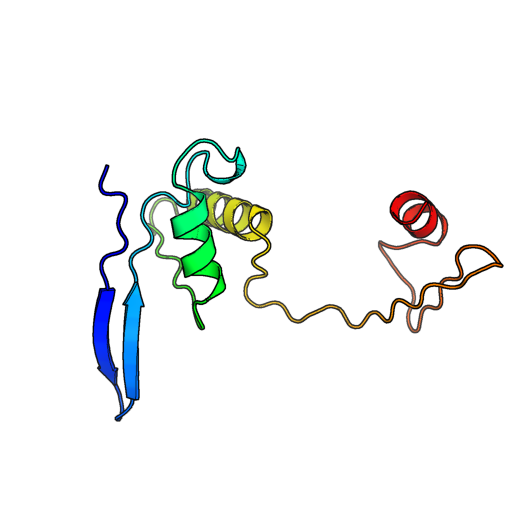 91.88 90 LYS A CA 1
ATOM 693 C C . LYS A 1 90 ? -25.239 3.738 22.028 1.00 91.88 90 LYS A C 1
ATOM 695 O O . LYS A 1 90 ? -25.053 2.603 21.589 1.00 91.88 90 LYS A O 1
ATOM 700 N N . GLY A 1 91 ? -24.710 4.161 23.178 1.00 88.38 91 GLY A N 1
ATOM 701 C CA . GLY A 1 91 ? -23.924 3.300 24.076 1.00 88.38 91 GLY A CA 1
ATOM 702 C C . GLY A 1 91 ? -22.404 3.387 23.911 1.00 88.38 91 GLY A C 1
ATOM 703 O O . GLY A 1 91 ? -21.701 2.506 24.398 1.00 88.38 91 GLY A O 1
ATOM 704 N N . GLY A 1 92 ? -21.900 4.434 23.249 1.00 90.38 92 GLY A N 1
ATOM 705 C CA . GLY A 1 92 ? -20.464 4.695 23.120 1.00 90.38 92 GLY A CA 1
ATOM 706 C C . GLY A 1 92 ? -19.703 3.632 22.318 1.00 90.38 92 GLY A C 1
ATOM 707 O O . GLY A 1 92 ? -20.281 2.883 21.529 1.00 90.38 92 GLY A O 1
ATOM 708 N N . ILE A 1 93 ? -18.384 3.590 22.517 1.00 92.94 93 ILE A N 1
ATOM 709 C CA . ILE A 1 93 ? -17.463 2.684 21.818 1.00 92.94 93 ILE A CA 1
ATOM 710 C C . ILE A 1 93 ? -17.202 1.458 22.694 1.00 92.94 93 ILE A C 1
ATOM 712 O O . ILE A 1 93 ? -16.821 1.584 23.857 1.00 92.94 93 ILE A O 1
ATOM 716 N N . ASN A 1 94 ? -17.389 0.270 22.118 1.00 91.56 94 ASN A N 1
ATOM 717 C CA . ASN A 1 94 ? -17.092 -1.011 22.753 1.00 91.56 94 ASN A CA 1
ATOM 718 C C . ASN A 1 94 ? -16.046 -1.755 21.910 1.00 91.56 94 ASN A C 1
ATOM 720 O O . ASN A 1 94 ? -16.239 -1.902 20.703 1.00 91.56 94 ASN A O 1
ATOM 724 N N . LEU A 1 95 ? -14.968 -2.216 22.548 1.00 92.38 95 LEU A N 1
ATOM 725 C CA . LEU A 1 95 ? -13.867 -2.946 21.926 1.00 92.38 95 LEU A CA 1
ATOM 726 C C . LEU A 1 95 ? -13.856 -4.390 22.437 1.00 92.38 95 LEU A C 1
ATOM 728 O O . LEU A 1 95 ? -13.800 -4.627 23.641 1.00 92.38 95 LEU A O 1
ATOM 732 N N . GLN A 1 96 ? -13.883 -5.347 21.513 1.00 92.75 96 GLN A N 1
ATOM 733 C CA . GLN A 1 96 ? -13.745 -6.772 21.807 1.00 92.75 96 GLN A CA 1
ATOM 734 C C . GLN A 1 96 ? -12.472 -7.292 21.149 1.00 92.75 96 GLN A C 1
ATOM 736 O O . GLN A 1 96 ? -12.274 -7.103 19.949 1.00 92.75 96 GLN A O 1
ATOM 741 N N . THR A 1 97 ? -11.622 -7.953 21.928 1.00 93.31 97 THR A N 1
ATOM 742 C CA . THR A 1 97 ? -10.345 -8.500 21.467 1.00 93.31 97 THR A CA 1
ATOM 743 C C . THR A 1 97 ? -10.333 -10.011 21.678 1.00 93.31 97 THR A C 1
ATOM 745 O O . THR A 1 97 ? -10.716 -10.511 22.732 1.00 93.31 97 THR A O 1
ATOM 748 N N . LEU A 1 98 ? -9.929 -10.758 20.647 1.00 92.31 98 LEU A N 1
ATOM 749 C CA . LEU A 1 98 ? -9.770 -12.218 20.730 1.00 92.31 98 LEU A CA 1
ATOM 750 C C . LEU A 1 98 ? -8.413 -12.610 21.328 1.00 92.31 98 LEU A C 1
ATOM 752 O O . LEU A 1 98 ? -8.283 -13.666 21.937 1.00 92.31 98 LEU A O 1
ATOM 756 N N . VAL A 1 99 ? -7.407 -11.756 21.137 1.00 93.50 99 VAL A N 1
ATOM 757 C CA . VAL A 1 99 ? -6.033 -11.929 21.618 1.00 93.50 99 VAL A CA 1
ATOM 758 C C . VAL A 1 99 ? -5.554 -10.636 22.284 1.00 93.50 99 VAL A C 1
ATOM 760 O O . VAL A 1 99 ? -6.052 -9.561 21.917 1.00 93.50 99 VAL A O 1
ATOM 763 N N . PRO A 1 100 ? -4.593 -10.703 23.226 1.00 92.81 100 PRO A N 1
ATOM 764 C CA . PRO A 1 100 ? -3.961 -9.513 23.789 1.00 92.81 100 PRO A CA 1
ATOM 765 C C . PRO A 1 100 ? -3.424 -8.600 22.683 1.00 92.81 100 PRO A C 1
ATOM 767 O O . PRO A 1 100 ? -2.762 -9.066 21.757 1.00 92.81 100 PRO A O 1
ATOM 770 N N . GLN A 1 101 ? -3.744 -7.309 22.763 1.00 92.88 101 GLN A N 1
ATOM 771 C CA . GLN A 1 101 ? -3.307 -6.312 21.788 1.00 92.88 101 GLN A CA 1
ATOM 772 C C . GLN A 1 101 ? -2.045 -5.618 22.292 1.00 92.88 101 GLN A C 1
ATOM 774 O O . GLN A 1 101 ? -1.989 -5.207 23.448 1.00 92.88 101 GLN A O 1
ATOM 779 N N . THR A 1 102 ? -1.042 -5.487 21.426 1.00 92.56 102 THR A N 1
ATOM 780 C CA . THR A 1 102 ? 0.227 -4.811 21.739 1.00 92.56 102 THR A CA 1
ATOM 781 C C . THR A 1 102 ? 0.213 -3.326 21.388 1.00 92.56 102 THR A C 1
ATOM 783 O O . THR A 1 102 ? 0.942 -2.558 22.002 1.00 92.56 102 THR A O 1
ATOM 786 N N . GLU A 1 103 ? -0.604 -2.926 20.410 1.00 89.75 103 GLU A N 1
ATOM 787 C CA . GLU A 1 103 ? -0.604 -1.564 19.850 1.00 89.75 103 GLU A CA 1
ATOM 788 C C . GLU A 1 103 ? -1.964 -0.854 19.951 1.00 89.75 103 GLU A C 1
ATOM 790 O O . GLU A 1 103 ? -2.016 0.371 19.923 1.00 89.75 103 GLU A O 1
ATOM 795 N N . LEU A 1 104 ? -3.069 -1.603 20.067 1.00 90.38 104 LEU A N 1
ATOM 796 C CA . LEU A 1 104 ? -4.431 -1.059 20.087 1.00 90.38 104 LEU A CA 1
ATOM 797 C C . LEU A 1 104 ? -5.078 -1.249 21.459 1.00 90.38 104 LEU A C 1
ATOM 799 O O . LEU A 1 104 ? -5.559 -2.337 21.782 1.00 90.38 104 LEU A O 1
ATOM 803 N N . ASP A 1 105 ? -5.134 -0.176 22.244 1.00 91.38 105 ASP A N 1
ATOM 804 C CA . ASP A 1 105 ? -5.893 -0.113 23.490 1.00 91.38 105 ASP A CA 1
ATOM 805 C C . ASP A 1 105 ? -7.239 0.612 23.313 1.00 91.38 105 ASP A C 1
ATOM 807 O O . ASP A 1 105 ? -7.539 1.223 22.281 1.00 91.38 105 ASP A O 1
ATOM 811 N N . LEU A 1 106 ? -8.104 0.498 24.326 1.00 91.12 106 LEU A N 1
ATOM 812 C CA . LEU A 1 106 ? -9.447 1.081 24.285 1.00 91.12 106 LEU A CA 1
ATOM 813 C C . LEU A 1 106 ? -9.400 2.604 24.120 1.00 91.12 106 LEU A C 1
ATOM 815 O O . LEU A 1 106 ? -10.265 3.164 23.446 1.00 91.12 106 LEU A O 1
ATOM 819 N N . ASP A 1 107 ? -8.419 3.262 24.730 1.00 92.31 107 ASP A N 1
ATOM 820 C CA . ASP A 1 107 ? -8.309 4.715 24.707 1.00 92.31 107 ASP A CA 1
ATOM 821 C C . ASP A 1 107 ? -7.850 5.211 23.335 1.00 92.31 107 ASP A C 1
ATOM 823 O O . ASP A 1 107 ? -8.511 6.084 22.775 1.00 92.31 107 ASP A O 1
ATOM 827 N N . THR A 1 108 ? -6.857 4.571 22.708 1.00 93.31 108 THR A N 1
ATOM 828 C CA . THR A 1 108 ? -6.470 4.865 21.318 1.00 93.31 108 THR A CA 1
ATOM 829 C C . THR A 1 108 ? -7.634 4.636 20.358 1.00 93.31 108 THR A C 1
ATOM 831 O O . THR A 1 108 ? -7.919 5.482 19.510 1.00 93.31 108 THR A O 1
ATOM 834 N N . VAL A 1 109 ? -8.370 3.527 20.505 1.00 92.81 109 VAL A N 1
ATOM 835 C CA . VAL A 1 109 ? -9.544 3.248 19.662 1.00 92.81 109 VAL A CA 1
ATOM 836 C C . VAL A 1 109 ? -10.628 4.308 19.852 1.00 92.81 109 VAL A C 1
ATOM 838 O O . VAL A 1 109 ? -11.235 4.739 18.871 1.00 92.81 109 VAL A O 1
ATOM 841 N N . LYS A 1 110 ? -10.863 4.763 21.089 1.00 92.06 110 LYS A N 1
ATOM 842 C CA . LYS A 1 110 ? -11.788 5.868 21.354 1.00 92.06 110 LYS A CA 1
ATOM 843 C C . LYS A 1 110 ? -11.329 7.151 20.679 1.00 92.06 110 LYS A C 1
ATOM 845 O O . LYS A 1 110 ? -12.147 7.750 20.003 1.00 92.06 110 LYS A O 1
ATOM 850 N N . THR A 1 111 ? -10.055 7.521 20.797 1.00 93.56 111 THR A N 1
ATOM 851 C CA . THR A 1 111 ? -9.493 8.731 20.176 1.00 93.56 111 THR A CA 1
ATOM 852 C C . THR A 1 111 ? -9.592 8.716 18.652 1.00 93.56 111 THR A C 1
ATOM 854 O O . THR A 1 111 ? -9.814 9.758 18.047 1.00 93.56 111 THR A O 1
ATOM 857 N N . ILE A 1 112 ? -9.437 7.552 18.017 1.00 91.25 112 ILE A N 1
ATOM 858 C CA . ILE A 1 112 ? -9.536 7.421 16.556 1.00 91.25 112 ILE A CA 1
ATOM 859 C C . ILE A 1 112 ? -10.993 7.511 16.068 1.00 91.25 112 ILE A C 1
ATOM 861 O O . ILE A 1 112 ? -11.239 7.985 14.960 1.00 91.25 112 ILE A O 1
ATOM 865 N N . LEU A 1 113 ? -11.953 7.005 16.851 1.00 88.25 113 LEU A N 1
ATOM 866 C CA . LEU A 1 113 ? -13.358 6.870 16.442 1.00 88.25 113 LEU A CA 1
ATOM 867 C C . LEU A 1 113 ? -14.285 7.983 16.958 1.00 88.25 113 LEU A C 1
ATOM 869 O O . LEU A 1 113 ? -15.428 8.049 16.496 1.00 88.25 113 LEU A O 1
ATOM 873 N N . SER A 1 114 ? -13.842 8.788 17.929 1.00 78.25 114 SER A N 1
ATOM 874 C CA . SER A 1 114 ? -14.548 9.973 18.439 1.00 78.25 114 SER A CA 1
ATOM 875 C C . SER A 1 114 ? -14.373 11.170 17.517 1.00 78.25 114 SER A C 1
ATOM 877 O O . SER A 1 114 ? -15.399 11.812 17.208 1.00 78.25 114 SER A O 1
#

Organism: NCBI:txid36148

Sequence (114 aa):
TTLTTVPGCIKYKGAKIQLLDLPGIIEGAKDGKGRGRQVIAVARTCSLIFIVLDVLKPLQHKKLIEHELEGFGLRLNSQPPNIVFRKKDKGGINLQTLVPQTELDLDTVKTILS

Secondary structure (DSSP, 8-state):
---S--EEEEEETTEEEEEE--TTSSSSGGGT-STHHHHHHHHHH-S-------TTSHHHHHHHHHHHHHHTT--TT-PPP-------SSS------SS--SS--HHHHHHHH-